Protein AF-A0A6L5QCJ4-F1 (afdb_monomer)

InterPro domains:
  IPR009241 Toxin HigB-like [PF05973] (15-97)

pLDDT: mean 78.84, std 22.02, range [36.84, 97.69]

Structure (mmCIF, N/CA/C/O backbone):
data_AF-A0A6L5QCJ4-F1
#
_entry.id   AF-A0A6L5QCJ4-F1
#
loop_
_atom_site.group_PDB
_atom_site.id
_atom_site.type_symbol
_atom_site.label_atom_id
_atom_site.label_alt_id
_atom_site.label_comp_id
_atom_site.label_asym_id
_atom_site.label_entity_id
_atom_site.label_seq_id
_atom_site.pdbx_PDB_ins_code
_atom_site.Cartn_x
_atom_site.Cartn_y
_atom_site.Cartn_z
_atom_site.occupancy
_atom_site.B_iso_or_equiv
_atom_site.auth_seq_id
_atom_site.auth_c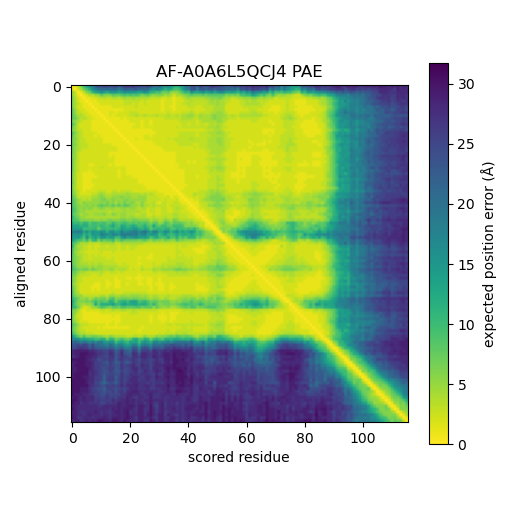omp_id
_atom_site.auth_asym_id
_atom_site.auth_atom_id
_atom_site.pdbx_PDB_model_num
ATOM 1 N N . MET A 1 1 ? -15.544 -15.358 16.579 1.00 47.09 1 MET A N 1
ATOM 2 C CA . MET A 1 1 ? -14.799 -15.150 15.318 1.00 47.09 1 MET A CA 1
ATOM 3 C C . MET A 1 1 ? -14.730 -13.653 15.080 1.00 47.09 1 MET A C 1
ATOM 5 O O . MET A 1 1 ? -15.778 -13.056 14.878 1.00 47.09 1 MET A O 1
ATOM 9 N N . SER A 1 2 ? -13.561 -13.023 15.203 1.00 58.75 2 SER A N 1
ATOM 10 C CA . SER A 1 2 ? -13.452 -11.598 14.864 1.00 58.75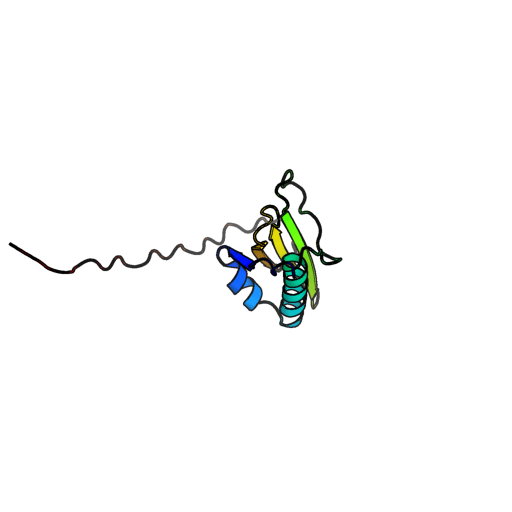 2 SER A CA 1
ATOM 11 C C . SER A 1 2 ? -13.702 -11.438 13.368 1.00 58.75 2 SER A C 1
ATOM 13 O O . SER A 1 2 ? -13.061 -12.116 12.566 1.00 58.75 2 SER A O 1
ATOM 15 N N . ALA A 1 3 ? -14.670 -10.600 13.004 1.00 80.62 3 ALA A N 1
ATOM 16 C CA . ALA A 1 3 ? -14.994 -10.338 11.611 1.00 80.62 3 ALA A CA 1
ATOM 17 C C . ALA A 1 3 ? -13.760 -9.776 10.885 1.00 80.62 3 ALA A C 1
ATOM 19 O O . ALA A 1 3 ? -13.080 -8.887 11.403 1.00 80.62 3 ALA A O 1
ATOM 20 N N . ILE A 1 4 ? -13.463 -10.307 9.696 1.00 89.94 4 ILE A N 1
ATOM 21 C CA . ILE A 1 4 ? -12.422 -9.765 8.816 1.00 89.94 4 ILE A CA 1
ATOM 22 C C . ILE A 1 4 ? -12.793 -8.314 8.508 1.00 89.94 4 ILE A C 1
ATOM 24 O O . ILE A 1 4 ? -13.910 -8.039 8.066 1.00 89.94 4 ILE A O 1
ATOM 28 N N . ARG A 1 5 ? -11.868 -7.379 8.743 1.00 92.12 5 ARG A N 1
ATOM 29 C CA . ARG A 1 5 ? -12.131 -5.961 8.484 1.00 92.12 5 ARG A CA 1
ATOM 30 C C . ARG A 1 5 ? -12.320 -5.733 6.981 1.00 92.12 5 ARG A C 1
ATOM 32 O O . ARG A 1 5 ? -11.495 -6.222 6.206 1.00 92.12 5 ARG A O 1
ATOM 39 N N . PRO A 1 6 ? -13.345 -4.993 6.531 1.00 94.50 6 PRO A N 1
ATOM 40 C CA . PRO A 1 6 ? -13.485 -4.637 5.124 1.00 94.50 6 PRO A CA 1
ATOM 41 C C . PRO A 1 6 ? -12.252 -3.885 4.606 1.00 94.50 6 PRO A C 1
ATOM 43 O O . PRO A 1 6 ? -11.603 -3.129 5.335 1.00 94.50 6 PRO A O 1
ATOM 46 N N . LEU A 1 7 ? -11.938 -4.118 3.331 1.00 95.31 7 LEU A N 1
ATOM 47 C CA . LEU A 1 7 ? -10.876 -3.438 2.596 1.00 95.31 7 LEU A CA 1
ATOM 48 C C . LEU A 1 7 ? -11.5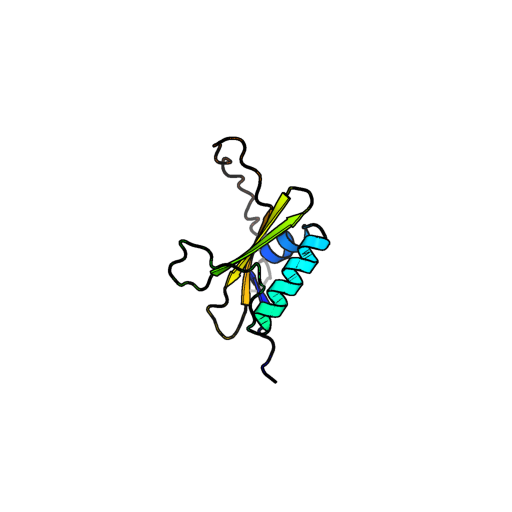08 -2.413 1.653 1.00 95.31 7 LEU A C 1
ATOM 50 O O . LEU A 1 7 ? -12.249 -2.778 0.739 1.00 95.31 7 LEU A O 1
ATOM 54 N N . HIS A 1 8 ? -11.197 -1.140 1.860 1.00 96.44 8 HIS A N 1
ATOM 55 C CA . HIS A 1 8 ? -11.651 -0.048 1.009 1.00 96.44 8 HIS A CA 1
ATOM 56 C C . HIS A 1 8 ? -10.509 0.459 0.138 1.00 96.44 8 HIS A C 1
ATOM 58 O O . HIS A 1 8 ? -9.408 0.725 0.618 1.00 96.44 8 HIS A O 1
ATOM 64 N N . TRP A 1 9 ? -10.796 0.622 -1.147 1.00 96.94 9 TRP A N 1
ATOM 65 C CA . TRP A 1 9 ? -9.867 1.169 -2.127 1.00 96.94 9 TRP A CA 1
ATOM 66 C C . TRP A 1 9 ? -10.175 2.642 -2.335 1.00 96.94 9 TRP A C 1
ATOM 68 O O . TRP A 1 9 ? -11.314 2.992 -2.643 1.00 96.94 9 TRP A O 1
ATOM 78 N N . ILE A 1 10 ? -9.173 3.499 -2.171 1.00 96.56 10 ILE A N 1
ATOM 79 C CA . ILE A 1 10 ? -9.320 4.940 -2.363 1.00 96.56 10 ILE A CA 1
ATOM 80 C C . ILE A 1 10 ? -8.793 5.329 -3.745 1.00 96.56 10 ILE A C 1
ATOM 82 O O . ILE A 1 10 ? -7.710 4.903 -4.150 1.00 96.56 10 ILE A O 1
ATOM 86 N N . GLY A 1 11 ? -9.566 6.133 -4.479 1.00 95.19 11 GLY A N 1
ATOM 87 C CA . GLY A 1 11 ? -9.174 6.646 -5.793 1.00 95.19 11 GLY A CA 1
ATOM 88 C C . GLY A 1 11 ? -8.844 5.542 -6.805 1.00 95.19 11 GLY A C 1
ATOM 89 O O . GLY A 1 11 ? -9.608 4.594 -6.985 1.00 95.19 11 GLY A O 1
ATOM 90 N N . SER A 1 12 ? -7.696 5.666 -7.477 1.00 95.75 12 SER A N 1
ATOM 91 C CA . SER A 1 12 ? -7.226 4.722 -8.502 1.00 95.75 12 SER A CA 1
ATOM 92 C C . SER A 1 12 ? -6.548 3.468 -7.946 1.00 95.75 12 SER A C 1
ATOM 94 O O . SER A 1 12 ? -6.285 2.550 -8.718 1.00 95.75 12 SER A O 1
A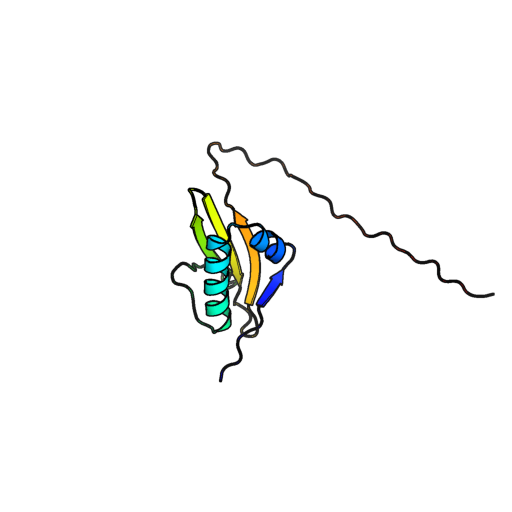TOM 96 N N . SER A 1 13 ? -6.321 3.374 -6.630 1.00 95.62 13 SER A N 1
ATOM 97 C CA . SER A 1 13 ? -5.476 2.339 -6.006 1.00 95.62 13 SER A CA 1
ATOM 98 C C . SER A 1 13 ? -5.788 0.904 -6.445 1.00 95.62 13 SER A C 1
ATOM 100 O O . SER A 1 13 ? -4.869 0.134 -6.716 1.00 95.62 13 SER A O 1
ATOM 102 N N . LYS A 1 14 ? -7.072 0.544 -6.583 1.00 96.88 14 LYS A N 1
ATOM 103 C CA . LYS A 1 14 ? -7.481 -0.787 -7.065 1.00 96.88 14 LYS A CA 1
ATOM 104 C C . LYS A 1 14 ? -7.073 -1.033 -8.517 1.00 96.88 14 LYS A C 1
ATOM 106 O O . LYS A 1 14 ? -6.606 -2.118 -8.846 1.00 96.88 14 LYS A O 1
ATOM 111 N N . LYS A 1 15 ? -7.272 -0.035 -9.384 1.00 96.44 15 LYS A N 1
ATOM 112 C CA . LYS A 1 15 ? -6.895 -0.110 -10.803 1.00 96.44 15 LYS A CA 1
ATOM 113 C C . LYS A 1 15 ? -5.378 -0.185 -10.942 1.00 96.44 15 LYS A C 1
ATOM 115 O O . LYS A 1 15 ? -4.884 -0.998 -11.713 1.00 96.44 15 LYS A O 1
ATOM 120 N N . ASP A 1 16 ? -4.658 0.605 -10.151 1.00 96.56 16 ASP A N 1
ATOM 121 C CA . ASP A 1 16 ? -3.197 0.631 -10.176 1.00 96.56 16 ASP A CA 1
ATOM 122 C C . ASP A 1 16 ? -2.597 -0.696 -9.694 1.00 96.56 16 ASP A C 1
ATOM 124 O O . ASP A 1 16 ? -1.621 -1.168 -10.270 1.00 96.56 16 ASP A O 1
ATOM 128 N N . MET A 1 17 ? -3.195 -1.338 -8.682 1.00 95.69 17 MET A N 1
ATOM 129 C CA . MET A 1 17 ? -2.802 -2.687 -8.263 1.00 95.69 17 MET A CA 1
ATOM 130 C C . MET A 1 17 ? -3.081 -3.729 -9.348 1.00 95.69 17 MET A C 1
ATOM 132 O O . MET A 1 17 ? -2.213 -4.548 -9.626 1.00 95.69 17 MET A O 1
ATOM 136 N N . ALA A 1 18 ? -4.252 -3.678 -9.987 1.00 96.38 18 ALA A N 1
ATOM 137 C CA . ALA A 1 18 ? -4.622 -4.617 -11.047 1.00 96.38 18 ALA A CA 1
ATOM 138 C C . ALA A 1 18 ? -3.737 -4.509 -12.306 1.00 96.38 18 ALA A C 1
ATOM 140 O O . ALA A 1 18 ? -3.719 -5.422 -13.123 1.00 96.38 18 ALA A O 1
ATOM 141 N N . ALA A 1 19 ? -3.007 -3.402 -12.473 1.00 96.31 19 ALA A N 1
ATOM 142 C CA . ALA A 1 19 ? -2.049 -3.208 -13.560 1.00 96.31 19 ALA A CA 1
ATOM 143 C C . ALA A 1 19 ? -0.634 -3.739 -13.242 1.00 96.31 19 ALA A C 1
ATOM 145 O O . ALA A 1 19 ? 0.254 -3.661 -14.091 1.00 96.31 19 ALA A O 1
ATOM 146 N N . MET A 1 20 ? -0.386 -4.231 -12.023 1.00 95.50 20 MET A N 1
ATOM 147 C CA . MET A 1 20 ? 0.917 -4.774 -11.620 1.00 95.50 20 MET A CA 1
ATOM 148 C C . MET A 1 20 ? 1.104 -6.221 -12.099 1.00 95.50 20 MET A C 1
ATOM 150 O O . MET A 1 20 ? 0.121 -6.897 -12.386 1.00 95.50 20 MET A O 1
ATOM 154 N N . PRO A 1 21 ? 2.342 -6.747 -12.140 1.00 97.44 21 PRO A N 1
ATOM 155 C CA . PRO A 1 21 ? 2.566 -8.168 -12.408 1.00 97.44 21 PRO A CA 1
ATOM 156 C C . PRO A 1 21 ? 1.844 -9.062 -11.392 1.00 97.44 21 PRO A C 1
ATOM 158 O O . PRO A 1 21 ? 1.833 -8.739 -10.203 1.00 97.44 21 PRO A O 1
ATOM 161 N N . ASP A 1 22 ? 1.325 -10.210 -11.828 1.00 97.69 22 ASP A N 1
ATOM 162 C CA . ASP A 1 22 ? 0.527 -11.125 -10.992 1.00 97.69 22 ASP A CA 1
ATOM 163 C C . ASP A 1 22 ? 1.224 -11.495 -9.675 1.00 97.69 22 ASP A C 1
ATOM 165 O O . ASP A 1 22 ? 0.640 -11.386 -8.602 1.00 97.69 22 ASP A O 1
ATOM 169 N N . ALA A 1 23 ? 2.528 -11.790 -9.722 1.00 96.88 23 ALA A N 1
ATOM 170 C CA . ALA A 1 23 ? 3.307 -12.105 -8.523 1.00 96.88 23 ALA A CA 1
ATOM 171 C C . ALA A 1 23 ? 3.330 -10.957 -7.490 1.00 96.88 23 ALA A C 1
ATOM 173 O O . ALA A 1 23 ? 3.404 -11.193 -6.282 1.00 96.88 23 ALA A O 1
ATOM 174 N N . VAL A 1 24 ? 3.276 -9.703 -7.951 1.00 96.81 24 VAL A N 1
ATOM 175 C CA . VAL A 1 24 ? 3.182 -8.519 -7.084 1.00 96.81 24 VAL A CA 1
ATOM 176 C C . VAL A 1 24 ? 1.758 -8.367 -6.546 1.00 96.81 24 VAL A C 1
ATOM 178 O O . VAL A 1 24 ? 1.586 -8.045 -5.368 1.00 96.81 24 VAL A O 1
ATOM 181 N N . GLN A 1 25 ? 0.745 -8.629 -7.378 1.00 97.69 25 GLN A N 1
ATOM 182 C CA . GLN A 1 25 ? -0.658 -8.605 -6.962 1.00 97.69 25 GLN A CA 1
ATOM 183 C C . GLN A 1 25 ? -0.936 -9.633 -5.862 1.00 97.69 25 GLN A C 1
ATOM 185 O O . GLN A 1 25 ? -1.539 -9.281 -4.846 1.00 97.69 25 GLN A O 1
ATOM 190 N N . ASP A 1 26 ? -0.450 -10.864 -6.009 1.00 97.44 26 ASP A N 1
ATOM 191 C CA . ASP A 1 26 ? -0.598 -11.930 -5.013 1.00 97.44 26 ASP A CA 1
ATOM 192 C C . ASP A 1 26 ? 0.055 -11.544 -3.688 1.00 97.44 26 ASP A C 1
ATOM 194 O O . ASP A 1 26 ? -0.545 -11.654 -2.614 1.00 97.44 26 ASP A O 1
ATOM 198 N N . PHE A 1 27 ? 1.275 -11.009 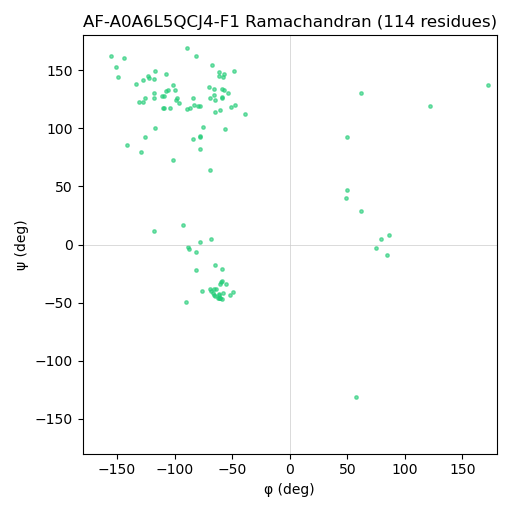-3.763 1.00 97.31 27 PHE A N 1
ATOM 199 C CA . PHE A 1 27 ? 2.017 -10.580 -2.588 1.00 97.31 27 PHE A CA 1
ATOM 200 C C . PHE A 1 27 ? 1.293 -9.464 -1.819 1.00 97.31 27 PHE A C 1
ATOM 202 O O . PHE A 1 27 ? 1.153 -9.531 -0.593 1.00 97.31 27 PHE A O 1
ATOM 209 N N . PHE A 1 28 ? 0.799 -8.441 -2.522 1.00 97.06 28 PHE A N 1
ATOM 210 C CA . PHE A 1 28 ? 0.039 -7.358 -1.897 1.00 97.06 28 PHE A CA 1
ATOM 211 C C . PHE A 1 28 ? -1.321 -7.823 -1.386 1.00 97.06 28 PHE A C 1
ATOM 213 O O . PHE A 1 28 ? -1.692 -7.446 -0.275 1.00 97.06 28 PHE A O 1
ATOM 220 N N . SER A 1 29 ? -2.028 -8.677 -2.125 1.00 95.94 29 SER A N 1
ATOM 221 C CA . SER A 1 29 ? -3.319 -9.234 -1.702 1.00 95.94 29 SER A CA 1
ATOM 222 C C . SER A 1 29 ? -3.180 -10.000 -0.392 1.00 95.94 29 SER A C 1
ATOM 224 O O . SER A 1 29 ? -3.928 -9.747 0.552 1.00 95.94 29 SER A O 1
ATOM 226 N N . TYR A 1 30 ? -2.160 -10.855 -0.283 1.00 96.44 30 TYR A N 1
ATOM 227 C CA . TYR A 1 30 ? -1.874 -11.592 0.944 1.00 96.44 30 TYR A CA 1
ATOM 228 C C . TYR A 1 30 ? -1.527 -10.661 2.112 1.00 96.44 30 TYR A C 1
ATOM 230 O O . TYR A 1 30 ? -2.056 -10.792 3.218 1.00 96.44 30 TYR A O 1
ATOM 238 N N . ALA A 1 31 ? -0.670 -9.667 1.877 1.00 96.19 31 ALA A N 1
ATOM 239 C CA . ALA A 1 31 ? -0.289 -8.718 2.914 1.00 96.19 31 ALA A CA 1
ATOM 240 C C . ALA A 1 31 ? -1.474 -7.860 3.406 1.00 96.19 31 ALA A C 1
ATOM 242 O O . ALA A 1 31 ? -1.590 -7.607 4.610 1.00 96.19 31 ALA A O 1
ATOM 243 N N . LEU A 1 32 ? -2.370 -7.448 2.504 1.00 95.69 32 LEU A N 1
ATOM 244 C CA . LEU A 1 32 ? -3.596 -6.722 2.839 1.00 95.69 32 LEU A CA 1
ATOM 245 C C . LEU A 1 32 ? -4.598 -7.618 3.569 1.00 95.69 32 LEU A C 1
ATOM 247 O O . LEU A 1 32 ? -5.196 -7.171 4.544 1.00 95.69 32 LEU A O 1
ATOM 251 N N . GLN A 1 33 ? -4.724 -8.889 3.187 1.00 94.88 33 GLN A N 1
ATOM 252 C CA . GLN A 1 33 ? -5.571 -9.853 3.891 1.00 94.88 33 GLN A CA 1
ATOM 253 C C . GLN A 1 33 ? -5.114 -10.048 5.343 1.00 94.88 33 GLN A C 1
ATOM 255 O O . GLN A 1 33 ? -5.934 -10.001 6.263 1.00 94.88 33 GLN A O 1
ATOM 260 N N . LEU A 1 34 ? -3.802 -10.170 5.581 1.00 94.25 34 LEU A N 1
ATOM 261 C CA . LEU A 1 34 ? -3.259 -10.192 6.943 1.00 94.25 34 LEU A CA 1
ATOM 262 C C . LEU A 1 34 ? -3.639 -8.922 7.712 1.00 94.25 34 LEU A C 1
ATOM 264 O O . LEU A 1 34 ? -4.047 -9.013 8.871 1.00 94.25 34 LEU A O 1
ATOM 268 N N . ALA A 1 35 ? -3.569 -7.753 7.067 1.00 93.00 35 ALA A N 1
ATOM 269 C CA . ALA A 1 35 ? -4.010 -6.500 7.672 1.00 93.00 35 ALA A CA 1
ATOM 270 C C . ALA A 1 35 ? -5.506 -6.525 8.016 1.00 93.00 35 ALA A C 1
ATOM 272 O O . ALA A 1 35 ? -5.879 -6.110 9.115 1.00 93.00 35 ALA A O 1
ATOM 273 N N . GLN A 1 36 ? -6.370 -7.055 7.150 1.00 93.44 36 GLN A N 1
ATOM 274 C CA . GLN A 1 36 ? -7.801 -7.192 7.439 1.00 93.44 36 GLN A CA 1
ATOM 275 C C . GLN A 1 36 ? -8.068 -8.084 8.660 1.00 93.44 36 GLN A C 1
ATOM 277 O O . GLN A 1 36 ? -8.966 -7.788 9.447 1.00 93.44 36 GLN A O 1
ATOM 282 N N . MET A 1 37 ? -7.243 -9.112 8.872 1.00 92.44 37 MET A N 1
ATOM 283 C CA . MET A 1 37 ? -7.286 -9.997 10.046 1.00 92.44 37 MET A CA 1
ATOM 284 C C . MET A 1 37 ? -6.655 -9.386 11.312 1.00 92.44 37 MET A C 1
ATOM 286 O O . MET A 1 37 ? -6.574 -10.048 12.343 1.00 92.44 37 MET A O 1
ATOM 290 N N . GLY A 1 38 ? -6.174 -8.140 11.253 1.00 89.56 38 GLY A N 1
ATOM 291 C CA . GLY A 1 38 ? -5.496 -7.473 12.372 1.00 89.56 38 GLY A CA 1
ATOM 292 C C . GLY A 1 38 ? -4.031 -7.885 12.556 1.00 89.56 38 GLY A C 1
ATOM 293 O O . GLY A 1 38 ? -3.379 -7.430 13.491 1.00 89.56 38 GLY A O 1
ATOM 294 N N . SER A 1 39 ? -3.495 -8.710 11.656 1.00 89.56 39 SER A N 1
ATOM 295 C CA . SER A 1 39 ? -2.079 -9.076 11.603 1.00 89.56 39 SER A CA 1
ATOM 296 C C . SER A 1 39 ? -1.282 -8.097 10.735 1.00 89.56 39 SER A C 1
ATOM 298 O O . SER A 1 39 ? -1.834 -7.257 10.026 1.00 89.56 39 SER A O 1
ATOM 300 N N . LYS A 1 40 ? 0.050 -8.186 10.776 1.00 87.88 40 LYS A N 1
ATOM 301 C CA . LYS A 1 40 ? 0.939 -7.345 9.965 1.00 87.88 40 LYS A CA 1
ATOM 302 C C . LYS A 1 40 ? 1.897 -8.212 9.161 1.00 87.88 40 LYS A C 1
ATOM 304 O O . LYS A 1 40 ? 2.616 -9.030 9.730 1.00 87.88 40 LYS A O 1
ATOM 309 N N . HIS A 1 41 ? 1.936 -8.005 7.847 1.00 90.69 41 HIS A N 1
ATOM 310 C CA . HIS A 1 41 ? 2.898 -8.683 6.982 1.00 90.69 41 HIS A CA 1
ATOM 311 C C . HIS A 1 41 ? 4.343 -8.312 7.370 1.00 90.69 41 HIS A C 1
ATOM 313 O O . HIS A 1 41 ? 4.618 -7.166 7.722 1.00 90.69 41 HIS A O 1
ATOM 319 N N . LYS A 1 42 ? 5.299 -9.245 7.259 1.00 88.56 42 LYS A N 1
ATOM 320 C CA . LYS A 1 42 ? 6.704 -9.025 7.678 1.00 88.56 42 LYS A CA 1
ATOM 321 C C . LYS A 1 42 ? 7.387 -7.854 6.954 1.00 88.56 42 LYS A C 1
ATOM 323 O O . LYS A 1 42 ? 8.242 -7.189 7.528 1.00 88.56 42 LYS A O 1
ATOM 328 N N . LYS A 1 43 ? 7.001 -7.597 5.699 1.00 87.12 43 LYS A N 1
ATOM 329 C CA . LYS A 1 43 ? 7.497 -6.464 4.892 1.00 87.12 43 LYS A CA 1
ATOM 330 C C . LYS A 1 43 ? 6.689 -5.167 5.061 1.00 87.12 43 LYS A C 1
ATOM 332 O O . LYS A 1 43 ? 7.059 -4.170 4.450 1.00 87.12 43 LYS A O 1
ATOM 337 N N . ALA A 1 44 ? 5.618 -5.162 5.861 1.00 90.69 44 ALA A N 1
ATOM 338 C CA . ALA A 1 44 ? 4.843 -3.953 6.122 1.00 90.69 44 ALA A CA 1
ATOM 339 C C . ALA A 1 44 ? 5.544 -3.081 7.172 1.00 90.69 44 ALA A C 1
ATOM 341 O O . ALA A 1 44 ? 5.758 -3.503 8.316 1.00 90.69 44 ALA A O 1
ATOM 342 N N . LYS A 1 45 ? 5.897 -1.856 6.787 1.00 90.94 45 LYS A N 1
ATOM 343 C CA . LYS A 1 45 ? 6.636 -0.905 7.623 1.00 90.94 45 LYS A CA 1
ATOM 344 C C . LYS A 1 45 ? 5.840 0.388 7.775 1.00 90.94 45 LYS A C 1
ATOM 346 O O . LYS A 1 45 ? 5.181 0.791 6.820 1.00 90.94 45 LYS A O 1
ATOM 351 N N . PRO A 1 46 ? 5.878 1.043 8.947 1.00 89.62 46 PRO A N 1
ATOM 352 C CA . PRO A 1 46 ? 5.315 2.378 9.087 1.00 89.62 46 PRO A CA 1
ATOM 353 C C . PRO A 1 46 ? 5.960 3.333 8.084 1.00 89.62 46 PRO A C 1
ATOM 355 O O . PRO A 1 46 ? 7.186 3.357 7.955 1.00 89.62 46 PRO A O 1
ATOM 358 N N . LEU A 1 47 ? 5.136 4.116 7.396 1.00 85.69 47 LEU A N 1
ATOM 359 C CA . LEU A 1 47 ? 5.620 5.168 6.517 1.00 85.69 47 LEU A CA 1
ATOM 360 C C . LEU A 1 47 ? 6.044 6.364 7.382 1.00 85.69 47 LEU A C 1
ATOM 362 O O . LEU A 1 47 ? 5.242 6.910 8.147 1.00 85.69 47 LEU A O 1
ATOM 366 N N . SER A 1 48 ? 7.320 6.745 7.311 1.00 79.56 48 SER A N 1
ATOM 367 C CA . SER A 1 48 ? 7.854 7.879 8.072 1.00 79.56 48 SER A CA 1
ATOM 368 C C . SER A 1 48 ? 7.259 9.207 7.587 1.00 79.56 48 SER A C 1
ATOM 370 O O . SER A 1 48 ? 6.807 9.328 6.452 1.00 79.56 48 SER A O 1
ATOM 372 N N . GLY A 1 49 ? 7.217 10.213 8.466 1.00 78.06 49 GLY A N 1
ATOM 373 C CA . GLY A 1 49 ? 6.683 11.545 8.144 1.00 78.06 49 GLY A CA 1
ATOM 374 C C . GLY A 1 49 ? 5.162 11.699 8.282 1.00 78.06 49 GLY A C 1
ATOM 375 O O . GLY A 1 49 ? 4.674 12.821 8.285 1.00 78.06 49 GLY A O 1
ATOM 376 N N . PHE A 1 50 ? 4.412 10.611 8.496 1.00 73.06 50 PHE A N 1
ATOM 377 C CA . PHE A 1 50 ? 2.947 10.647 8.661 1.00 73.06 50 PHE A CA 1
ATOM 378 C C . PHE A 1 50 ? 2.466 10.755 10.122 1.00 73.06 50 PHE A C 1
ATOM 380 O O . PHE A 1 50 ? 1.305 10.471 10.411 1.00 73.06 50 PHE A O 1
ATOM 387 N N . GLY A 1 51 ? 3.342 11.148 11.056 1.00 61.69 51 GLY A N 1
ATOM 388 C CA . GLY A 1 51 ? 2.961 11.682 12.377 1.00 61.69 51 GLY A CA 1
ATOM 389 C C . GLY A 1 51 ? 1.920 10.886 13.180 1.00 61.69 51 GLY A C 1
ATOM 390 O O . GLY A 1 51 ? 1.028 11.480 13.773 1.00 61.69 51 GLY A O 1
ATOM 391 N N . GLY A 1 52 ? 1.977 9.549 13.178 1.00 65.06 52 GLY A N 1
ATOM 392 C CA . GLY A 1 52 ? 1.033 8.715 13.940 1.00 65.06 52 GLY A CA 1
ATOM 393 C C . GLY A 1 52 ? -0.287 8.389 13.229 1.00 65.06 52 GLY A C 1
ATOM 394 O O . GLY A 1 52 ? -1.155 7.750 13.819 1.00 65.06 52 GLY A O 1
ATOM 395 N N . ALA A 1 53 ? -0.443 8.725 11.944 1.00 69.25 53 ALA A N 1
ATOM 396 C CA . ALA A 1 53 ? -1.635 8.396 11.153 1.00 69.25 53 ALA A CA 1
ATOM 397 C C . ALA A 1 53 ? -1.820 6.888 10.852 1.00 69.25 53 ALA A C 1
ATOM 399 O O . ALA A 1 53 ? -2.736 6.515 10.118 1.00 69.25 53 ALA A O 1
ATOM 400 N N . GLY A 1 54 ? -0.967 6.013 11.400 1.00 83.56 54 GLY A N 1
ATOM 401 C CA . GLY A 1 54 ? -1.077 4.561 11.235 1.00 83.56 54 GLY A CA 1
ATOM 402 C C . GLY A 1 54 ? -0.945 4.101 9.782 1.00 83.56 54 GLY A C 1
ATOM 403 O O . GLY A 1 54 ? -1.553 3.100 9.407 1.00 83.56 54 GLY A O 1
ATOM 404 N N . VAL A 1 55 ? -0.202 4.855 8.966 1.00 90.44 55 VAL A N 1
ATOM 405 C CA . VAL A 1 55 ? 0.049 4.544 7.556 1.00 90.44 55 VAL A CA 1
ATOM 406 C C . VAL A 1 55 ? 1.211 3.563 7.466 1.00 90.44 55 VAL A C 1
ATOM 408 O O . VAL A 1 55 ? 2.291 3.805 8.010 1.00 90.44 55 VAL A O 1
ATOM 411 N N . LEU A 1 56 ? 0.980 2.451 6.781 1.00 92.94 56 LEU A N 1
ATOM 412 C CA . LEU A 1 56 ? 1.971 1.429 6.494 1.00 92.94 56 LEU A CA 1
ATOM 413 C C . LEU A 1 56 ? 2.190 1.326 4.990 1.00 92.94 56 LEU A C 1
ATOM 415 O O . LEU A 1 56 ? 1.273 1.515 4.193 1.00 92.94 56 LEU A O 1
ATOM 419 N N . GLU A 1 57 ? 3.409 0.968 4.618 1.00 93.94 57 GLU A N 1
ATOM 420 C CA . GLU A 1 57 ? 3.750 0.567 3.264 1.00 93.94 57 GLU A CA 1
ATOM 421 C C . GLU A 1 57 ? 4.241 -0.880 3.222 1.00 93.94 57 GLU A C 1
ATOM 423 O O . GLU A 1 57 ? 4.960 -1.340 4.111 1.00 93.94 57 GLU A O 1
ATOM 428 N N . ILE A 1 58 ? 3.859 -1.593 2.166 1.00 94.62 58 ILE A N 1
ATOM 429 C CA . ILE A 1 58 ? 4.419 -2.887 1.774 1.00 94.62 58 ILE A CA 1
ATOM 430 C C . ILE A 1 58 ? 5.272 -2.648 0.533 1.00 94.62 58 ILE A C 1
ATOM 432 O O . ILE A 1 58 ? 4.817 -2.000 -0.407 1.00 94.62 58 ILE A O 1
ATOM 436 N N . VAL A 1 59 ? 6.493 -3.182 0.528 1.00 94.06 59 VAL A N 1
ATOM 437 C CA . VAL A 1 59 ? 7.426 -3.072 -0.600 1.00 94.06 59 VAL A CA 1
ATOM 438 C C . VAL A 1 59 ? 7.741 -4.461 -1.139 1.00 94.06 59 VAL A C 1
ATOM 440 O O . VAL A 1 59 ? 8.133 -5.337 -0.364 1.00 94.06 59 VAL A O 1
ATOM 443 N N . GLU A 1 60 ? 7.622 -4.633 -2.455 1.00 94.88 60 GLU A N 1
ATOM 444 C CA . GLU A 1 60 ? 8.020 -5.852 -3.163 1.00 94.88 60 GLU A CA 1
ATOM 445 C C . GLU A 1 60 ? 8.946 -5.531 -4.336 1.00 94.88 60 GLU A C 1
ATOM 447 O O . GLU A 1 60 ? 8.761 -4.520 -5.014 1.00 94.88 60 GLU A O 1
ATOM 452 N N . ILE A 1 61 ? 9.956 -6.374 -4.562 1.00 93.56 61 ILE A N 1
ATOM 453 C CA . ILE A 1 61 ? 10.879 -6.225 -5.690 1.00 93.56 61 ILE A CA 1
ATOM 454 C C . ILE A 1 61 ? 10.582 -7.342 -6.679 1.00 93.56 61 ILE A C 1
ATOM 456 O O . ILE A 1 61 ? 10.767 -8.513 -6.367 1.00 93.56 61 ILE A O 1
ATOM 460 N N . HIS A 1 62 ? 10.170 -6.980 -7.888 1.00 93.69 62 HIS A N 1
ATOM 461 C CA . HIS A 1 62 ? 9.888 -7.941 -8.944 1.00 93.69 62 HIS A CA 1
ATOM 462 C C . HIS A 1 62 ? 10.588 -7.515 -10.232 1.00 93.69 62 HIS A C 1
ATOM 464 O O . HIS A 1 62 ? 10.393 -6.398 -10.710 1.00 93.69 62 HIS A O 1
ATOM 470 N N . GLN A 1 63 ? 11.432 -8.400 -10.773 1.00 92.19 63 GLN A N 1
ATOM 471 C CA . GLN A 1 63 ? 12.206 -8.163 -12.001 1.00 92.19 63 GLN A CA 1
ATOM 472 C C . GLN A 1 63 ? 12.965 -6.820 -11.993 1.00 92.19 63 GLN A C 1
ATOM 474 O O . GLN A 1 63 ? 12.866 -6.023 -12.921 1.00 92.19 63 GLN A O 1
ATOM 479 N N . GLY A 1 64 ? 13.667 -6.518 -10.895 1.00 89.44 64 GLY A N 1
ATOM 480 C CA . GLY A 1 64 ? 14.441 -5.275 -10.746 1.00 89.44 64 GLY A CA 1
ATOM 481 C C . GLY A 1 64 ? 13.609 -4.008 -10.500 1.00 89.44 64 GLY A C 1
ATOM 482 O O . GLY A 1 64 ? 14.176 -2.946 -10.257 1.00 89.44 64 GLY A O 1
ATOM 483 N N . ASN A 1 65 ? 12.279 -4.108 -10.497 1.00 90.81 65 ASN A N 1
ATOM 484 C CA . ASN A 1 65 ? 11.374 -2.998 -10.223 1.00 90.81 65 ASN A CA 1
ATOM 485 C C . ASN A 1 65 ? 10.847 -3.063 -8.789 1.00 90.81 65 ASN A C 1
ATOM 487 O O . ASN A 1 65 ? 10.469 -4.128 -8.303 1.00 90.81 65 ASN A O 1
ATOM 491 N N . ALA A 1 66 ? 10.802 -1.914 -8.115 1.00 92.62 66 ALA A N 1
ATOM 492 C CA . ALA A 1 66 ? 10.262 -1.809 -6.766 1.00 92.62 66 ALA A CA 1
ATOM 493 C C . ALA A 1 66 ? 8.799 -1.364 -6.808 1.00 92.62 66 ALA A C 1
ATOM 495 O O . ALA A 1 66 ? 8.500 -0.274 -7.285 1.00 92.62 66 ALA A O 1
ATOM 496 N N . TYR A 1 67 ? 7.899 -2.165 -6.254 1.00 94.56 67 TYR A N 1
ATOM 497 C CA . TYR A 1 67 ? 6.473 -1.872 -6.139 1.00 94.56 67 TYR A CA 1
ATOM 498 C C . TYR A 1 67 ? 6.124 -1.559 -4.691 1.00 94.56 67 TYR A C 1
ATOM 500 O O . TYR A 1 67 ? 6.719 -2.113 -3.762 1.00 94.56 67 TYR A O 1
ATOM 508 N N . ARG A 1 68 ? 5.156 -0.664 -4.489 1.00 95.12 68 ARG A N 1
ATOM 509 C CA . ARG A 1 68 ? 4.678 -0.259 -3.169 1.00 95.12 68 ARG A CA 1
ATOM 510 C C . ARG A 1 68 ? 3.159 -0.258 -3.108 1.00 95.12 68 ARG A C 1
ATOM 512 O O . ARG A 1 68 ? 2.508 0.249 -4.018 1.00 95.12 68 ARG A O 1
ATOM 519 N N . ALA A 1 69 ? 2.622 -0.758 -2.002 1.00 96.38 69 ALA A N 1
ATOM 520 C CA . ALA A 1 69 ? 1.234 -0.564 -1.602 1.00 96.38 69 ALA A CA 1
ATOM 521 C C . ALA A 1 69 ? 1.198 0.182 -0.266 1.00 96.38 69 ALA A C 1
ATOM 523 O O . ALA A 1 69 ? 1.832 -0.242 0.700 1.00 96.38 69 ALA A O 1
ATOM 524 N N . VAL A 1 70 ? 0.465 1.290 -0.213 1.00 95.25 70 VAL A N 1
ATOM 525 C CA . VAL A 1 70 ? 0.315 2.150 0.964 1.00 95.25 70 VAL A CA 1
ATOM 526 C C . VAL A 1 70 ? -1.105 2.016 1.484 1.00 95.25 70 VAL A C 1
ATOM 528 O O . VAL A 1 70 ? -2.065 2.192 0.732 1.00 95.25 70 VAL A O 1
ATOM 531 N N . TYR A 1 71 ? -1.246 1.726 2.771 1.00 95.12 71 TYR A N 1
ATOM 532 C CA . TYR A 1 71 ? -2.539 1.532 3.416 1.00 95.12 71 TYR A CA 1
ATOM 533 C C . TYR A 1 71 ? -2.533 2.065 4.849 1.00 95.12 71 TYR A C 1
ATOM 535 O O . TYR A 1 71 ? -1.481 2.236 5.461 1.00 95.12 71 TYR A O 1
ATOM 543 N N 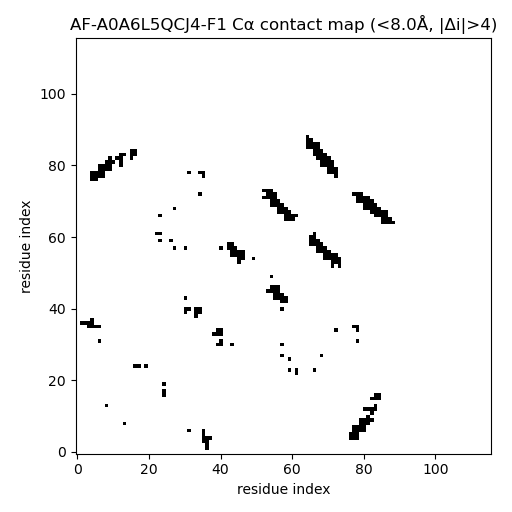. THR A 1 72 ? -3.709 2.325 5.412 1.00 93.19 72 THR A N 1
ATOM 544 C CA . THR A 1 72 ? -3.855 2.689 6.828 1.00 93.19 72 THR A CA 1
ATOM 545 C C . THR A 1 72 ? -4.794 1.738 7.552 1.00 93.19 72 THR A C 1
ATOM 547 O O . THR A 1 72 ? -5.777 1.243 6.996 1.00 93.19 72 THR A O 1
ATOM 550 N N . VAL A 1 73 ? -4.462 1.491 8.818 1.00 87.69 73 VAL A N 1
ATOM 551 C CA . VAL A 1 73 ? -5.247 0.684 9.764 1.00 87.69 73 VAL A CA 1
ATOM 552 C C . VAL A 1 73 ? -5.712 1.499 10.969 1.00 87.69 73 VAL A C 1
ATOM 554 O O . VAL A 1 73 ? -6.171 0.919 11.950 1.00 87.69 73 VAL A O 1
ATOM 557 N N . ARG A 1 74 ? -5.573 2.834 10.917 1.00 82.44 74 ARG A N 1
ATOM 558 C CA . ARG A 1 74 ? -5.895 3.742 12.031 1.00 82.44 74 ARG A CA 1
ATOM 559 C C . ARG A 1 74 ? -7.330 3.581 12.528 1.00 82.44 74 ARG A C 1
ATOM 561 O O . ARG A 1 74 ? -7.583 3.725 13.719 1.00 82.44 74 ARG A O 1
ATOM 568 N N . HIS A 1 75 ? -8.257 3.268 11.629 1.00 75.88 75 HIS A N 1
ATOM 569 C CA . HIS A 1 75 ? -9.627 2.943 11.991 1.00 75.88 75 HIS A CA 1
ATOM 570 C C . HIS A 1 75 ? -9.740 1.441 12.249 1.00 75.88 75 HIS A C 1
ATOM 572 O O . HIS A 1 75 ? -9.555 0.624 11.349 1.00 75.88 75 HIS A O 1
ATOM 578 N N . ALA A 1 76 ? -10.068 1.067 13.487 1.00 76.88 76 ALA A N 1
ATOM 579 C CA . ALA A 1 76 ? -10.187 -0.335 13.885 1.00 76.88 76 ALA A CA 1
ATOM 580 C C . ALA A 1 76 ? -11.227 -1.114 13.059 1.00 76.88 76 ALA A C 1
ATOM 582 O O . ALA A 1 76 ? -11.136 -2.331 12.970 1.00 76.88 76 ALA A O 1
ATOM 583 N N . SER A 1 77 ? -12.177 -0.428 12.420 1.00 85.12 77 SER A N 1
ATOM 584 C CA . SER A 1 77 ? -13.254 -1.038 11.642 1.00 85.12 77 SER A CA 1
ATOM 585 C C . SER A 1 77 ? -12.875 -1.445 10.218 1.00 85.12 77 SER A C 1
ATOM 587 O O . SER A 1 77 ? -13.554 -2.303 9.671 1.00 85.12 77 SER A O 1
ATOM 589 N N . ALA A 1 78 ? -11.832 -0.877 9.601 1.00 91.50 78 ALA A N 1
ATOM 590 C CA . ALA A 1 78 ? -11.534 -1.121 8.186 1.00 91.50 78 ALA A CA 1
ATOM 591 C C . ALA A 1 78 ? -10.058 -0.902 7.830 1.00 91.50 78 ALA A C 1
ATOM 593 O O . ALA A 1 78 ? -9.310 -0.243 8.552 1.00 91.50 78 ALA A O 1
ATOM 594 N N . VAL A 1 79 ? -9.646 -1.438 6.683 1.00 94.31 79 VAL A N 1
ATOM 595 C CA . VAL A 1 79 ? -8.341 -1.170 6.069 1.00 94.31 79 VAL A CA 1
ATOM 596 C C . VAL A 1 79 ? -8.558 -0.322 4.823 1.00 94.31 79 VAL A C 1
ATOM 598 O O . VAL A 1 79 ? -9.347 -0.693 3.958 1.00 94.31 79 VAL A O 1
ATOM 601 N N . TYR A 1 80 ? -7.848 0.798 4.713 1.00 95.00 80 TYR A N 1
ATOM 602 C CA . TYR A 1 80 ? -7.947 1.689 3.555 1.00 95.00 80 TYR A CA 1
ATOM 603 C C . TYR A 1 80 ? -6.663 1.623 2.742 1.00 95.00 80 TYR A C 1
ATOM 605 O O . TYR A 1 80 ? -5.602 1.989 3.250 1.00 95.00 80 TYR A O 1
ATOM 613 N N . VAL A 1 81 ? -6.756 1.176 1.492 1.00 96.44 81 VAL A N 1
ATOM 614 C CA . VAL A 1 81 ? -5.646 1.199 0.537 1.00 96.44 81 VAL A CA 1
ATOM 615 C C . VAL A 1 81 ? -5.643 2.553 -0.151 1.00 96.44 81 VAL A C 1
ATOM 617 O O . VAL A 1 81 ? -6.608 2.931 -0.813 1.00 96.44 81 VAL A O 1
ATOM 620 N N . LEU A 1 82 ? -4.559 3.292 0.051 1.00 95.19 82 LEU A N 1
ATOM 621 C CA . LEU A 1 82 ? -4.415 4.668 -0.406 1.00 95.19 82 LEU A CA 1
ATOM 622 C C . LEU A 1 82 ? -3.810 4.705 -1.807 1.00 95.19 82 LEU A C 1
ATOM 624 O O . LEU A 1 82 ? -4.360 5.343 -2.697 1.00 95.19 82 LEU A O 1
ATOM 628 N N . HIS A 1 83 ? -2.703 3.984 -2.011 1.00 94.44 83 HIS A N 1
ATOM 629 C CA . HIS A 1 83 ? -1.965 3.986 -3.272 1.00 94.44 83 HIS A CA 1
ATOM 630 C C . HIS A 1 83 ? -1.291 2.644 -3.532 1.00 94.44 83 HIS A C 1
ATOM 632 O O . HIS A 1 83 ? -0.737 2.036 -2.618 1.00 94.44 83 HIS A O 1
ATOM 638 N N . CYS A 1 84 ? -1.255 2.241 -4.798 1.00 96.38 84 CYS A N 1
ATOM 639 C CA . CYS A 1 84 ? -0.440 1.142 -5.294 1.00 96.38 84 CYS A CA 1
ATOM 640 C C . CYS A 1 84 ? 0.368 1.686 -6.472 1.00 96.38 84 CYS A C 1
ATOM 642 O O . CYS A 1 84 ? -0.208 2.238 -7.398 1.00 96.38 84 CYS A O 1
ATOM 644 N N . PHE A 1 85 ? 1.696 1.601 -6.432 1.00 94.56 85 PHE A N 1
ATOM 645 C CA . PHE A 1 85 ? 2.534 2.154 -7.497 1.00 94.56 85 PHE A CA 1
ATOM 646 C C . PHE A 1 85 ? 3.854 1.406 -7.654 1.00 94.56 85 PHE A C 1
ATOM 648 O O . PHE A 1 85 ? 4.412 0.865 -6.701 1.00 94.56 85 PHE A O 1
ATOM 655 N N . GLN A 1 86 ? 4.398 1.430 -8.867 1.00 94.44 86 GLN A N 1
ATOM 656 C CA . GLN A 1 86 ? 5.792 1.090 -9.118 1.00 94.44 86 GLN A CA 1
ATOM 657 C C . GLN A 1 86 ? 6.652 2.324 -8.830 1.00 94.44 86 GLN A C 1
ATOM 659 O O . GLN A 1 86 ? 6.485 3.376 -9.454 1.00 94.44 86 GLN A O 1
ATOM 664 N N . LYS A 1 87 ? 7.592 2.218 -7.891 1.00 87.75 87 LYS A N 1
ATOM 665 C CA . LYS A 1 87 ? 8.630 3.229 -7.707 1.00 87.75 87 LYS A CA 1
ATOM 666 C C . LYS A 1 87 ? 9.496 3.237 -8.966 1.00 87.75 87 LYS A C 1
ATOM 668 O O . LYS A 1 87 ? 10.211 2.278 -9.246 1.00 87.75 87 LYS A O 1
ATOM 673 N N . LYS A 1 88 ? 9.448 4.338 -9.709 1.00 76.69 88 LYS A N 1
ATOM 674 C CA . LYS A 1 88 ? 10.351 4.571 -10.837 1.00 76.69 88 LYS A CA 1
ATOM 675 C C . LYS A 1 88 ? 11.766 4.816 -10.301 1.00 76.69 88 LYS A C 1
ATOM 677 O O . LYS A 1 88 ? 11.932 5.527 -9.309 1.00 76.69 88 LYS A O 1
ATOM 682 N N . SER A 1 89 ? 12.773 4.199 -10.920 1.00 57.09 89 SER A N 1
ATOM 683 C CA . SER A 1 89 ? 14.176 4.462 -10.588 1.00 57.09 89 SER A CA 1
ATOM 684 C C . SER A 1 89 ? 14.523 5.900 -10.966 1.00 57.09 89 SER A C 1
ATOM 686 O O . SER A 1 89 ? 14.250 6.336 -12.081 1.00 57.09 89 SER A O 1
ATOM 688 N N . THR A 1 90 ? 15.096 6.644 -10.028 1.00 51.66 90 THR A N 1
ATOM 689 C CA . THR A 1 90 ? 15.555 8.018 -10.232 1.00 51.66 90 THR A CA 1
ATOM 690 C C . THR A 1 90 ? 17.070 7.983 -10.420 1.00 51.66 90 THR A C 1
ATOM 692 O O . THR A 1 90 ? 17.819 8.355 -9.522 1.00 51.66 90 THR A O 1
ATOM 695 N N . HIS A 1 91 ? 17.552 7.497 -11.566 1.00 50.72 91 HIS A N 1
ATOM 696 C CA . HIS A 1 91 ? 18.880 7.915 -12.019 1.00 50.72 91 HIS A CA 1
ATOM 697 C C . HIS A 1 91 ? 18.725 9.314 -12.618 1.00 50.72 91 HIS A C 1
ATOM 699 O O . HIS A 1 91 ? 18.361 9.466 -13.778 1.00 50.72 91 HIS A O 1
ATOM 705 N N . GLY A 1 92 ? 18.939 10.329 -11.780 1.00 44.75 92 GLY A N 1
ATOM 706 C CA . GLY A 1 92 ? 18.859 11.741 -12.148 1.00 44.75 92 GLY A CA 1
ATOM 707 C C . GLY A 1 92 ? 17.827 12.476 -11.305 1.00 44.75 92 GLY A C 1
ATOM 708 O O . GLY A 1 92 ? 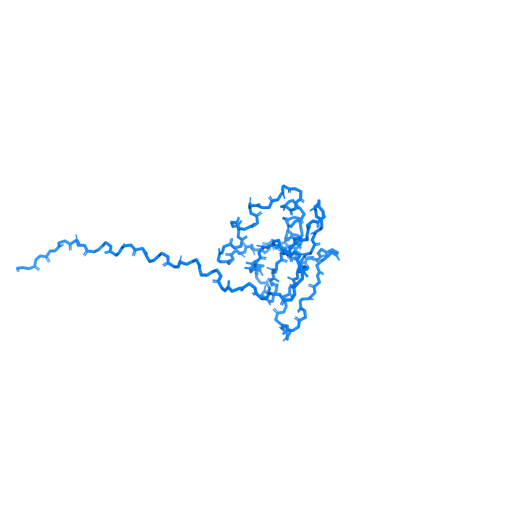16.650 12.137 -11.321 1.00 44.75 92 GLY A O 1
ATOM 709 N N . ILE A 1 93 ? 18.280 13.482 -10.562 1.00 43.94 93 ILE A N 1
ATOM 710 C CA . ILE A 1 93 ? 17.481 14.411 -9.755 1.00 43.94 93 ILE A CA 1
ATOM 711 C C . ILE A 1 93 ? 16.674 15.311 -10.708 1.00 43.94 93 ILE A C 1
ATOM 713 O O . ILE A 1 93 ? 16.909 16.506 -10.819 1.00 43.94 93 ILE A O 1
ATOM 717 N N . ALA A 1 94 ? 15.763 14.719 -11.469 1.00 44.06 94 ALA A N 1
ATOM 718 C CA . ALA A 1 94 ? 14.799 15.422 -12.287 1.00 44.06 94 ALA A CA 1
ATOM 719 C C . ALA A 1 94 ? 13.425 15.060 -11.739 1.00 44.06 94 ALA A C 1
ATOM 721 O O . ALA A 1 94 ? 12.897 13.970 -11.967 1.00 44.06 94 ALA A O 1
ATOM 722 N N . THR A 1 95 ? 12.875 15.982 -10.956 1.00 40.78 95 THR A N 1
ATOM 723 C CA . THR A 1 95 ? 11.457 16.018 -10.619 1.00 40.78 95 THR A CA 1
ATOM 724 C C . THR A 1 95 ? 10.665 15.849 -11.918 1.00 40.78 95 THR A C 1
ATOM 726 O O . THR A 1 95 ? 10.844 16.667 -12.823 1.00 40.78 95 THR A O 1
ATOM 729 N N . PRO A 1 96 ? 9.816 14.817 -12.071 1.00 39.00 96 PRO A N 1
ATOM 730 C CA .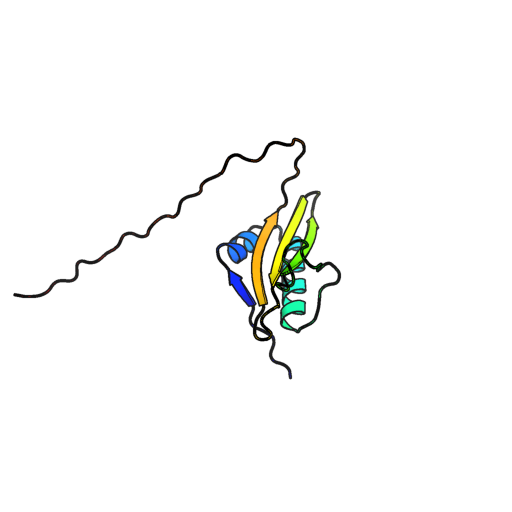 PRO A 1 96 ? 8.929 14.747 -13.219 1.00 39.00 96 PRO A CA 1
ATOM 731 C C . PRO A 1 96 ? 8.024 15.977 -13.166 1.00 39.00 96 PRO A C 1
ATOM 733 O O . PRO A 1 96 ? 7.264 16.146 -12.211 1.00 39.00 96 PRO A O 1
ATOM 736 N N . GLN A 1 97 ? 8.137 16.856 -14.162 1.00 42.53 97 GLN A N 1
ATOM 737 C CA . GLN A 1 97 ? 7.154 17.907 -14.391 1.00 42.53 97 GLN A CA 1
ATOM 738 C C . GLN A 1 97 ? 5.781 17.237 -14.488 1.00 42.53 97 GLN A C 1
ATOM 740 O O . GLN A 1 97 ? 5.637 16.210 -15.154 1.00 42.53 97 GLN A O 1
ATOM 745 N N . ALA A 1 98 ? 4.826 17.779 -13.735 1.00 48.03 98 ALA A N 1
ATOM 746 C CA . ALA A 1 98 ? 3.492 17.243 -13.528 1.00 48.03 98 ALA A CA 1
ATOM 747 C C . ALA A 1 98 ? 2.900 16.627 -14.806 1.00 48.03 98 ALA A C 1
ATOM 749 O O . ALA A 1 98 ? 2.565 17.333 -15.753 1.00 48.03 98 ALA A O 1
ATOM 750 N N . ALA A 1 99 ? 2.728 15.304 -14.809 1.00 37.12 99 ALA A N 1
ATOM 751 C CA . ALA A 1 99 ? 1.770 14.674 -15.700 1.00 37.12 99 ALA A CA 1
ATOM 752 C C . ALA A 1 99 ? 0.385 14.889 -15.081 1.00 37.12 99 ALA A C 1
ATOM 754 O O . ALA A 1 99 ? -0.129 14.038 -14.355 1.00 37.12 99 ALA A O 1
ATOM 755 N N . ASP A 1 100 ? -0.164 16.075 -15.332 1.00 46.50 100 ASP A N 1
ATOM 756 C CA . ASP A 1 100 ? -1.598 16.314 -15.306 1.00 46.50 100 ASP A CA 1
ATOM 757 C C . ASP A 1 100 ? -2.278 15.254 -16.189 1.00 46.50 100 ASP A C 1
ATOM 759 O O . ASP A 1 100 ? -1.985 15.116 -17.379 1.00 46.50 100 ASP A O 1
ATOM 763 N N . ARG A 1 101 ? -3.139 14.445 -15.576 1.00 40.56 101 ARG A N 1
ATOM 764 C CA . ARG A 1 101 ? -4.129 13.633 -16.280 1.00 40.56 101 ARG A CA 1
ATOM 765 C C . ARG A 1 101 ? -5.484 13.875 -15.635 1.00 40.56 101 ARG A C 1
ATOM 767 O O . ARG A 1 101 ? -5.962 13.078 -14.835 1.00 40.56 101 ARG A O 1
ATOM 774 N N . SER A 1 102 ? -6.071 15.001 -16.031 1.00 38.75 102 SER A N 1
ATOM 775 C CA . SER A 1 102 ? -7.453 15.116 -16.500 1.00 38.75 102 SER A CA 1
ATOM 776 C C . SER A 1 102 ? -8.513 14.468 -15.606 1.00 38.75 102 SER A C 1
ATOM 778 O O . SER A 1 102 ? -8.918 13.320 -15.802 1.00 38.75 102 SER A O 1
ATOM 780 N N . HIS A 1 103 ? -9.054 15.286 -14.705 1.00 41.31 103 HIS A N 1
ATOM 781 C CA . HIS A 1 103 ? -10.455 15.203 -14.309 1.00 41.31 103 HIS A CA 1
ATOM 782 C C . HIS A 1 103 ? -11.318 15.325 -15.580 1.00 41.31 103 HIS A C 1
ATOM 784 O O . HIS A 1 103 ? -11.532 16.418 -16.096 1.00 41.31 103 HIS A O 1
ATOM 790 N N . GLN A 1 104 ? -11.792 14.204 -16.123 1.00 39.72 104 GLN A N 1
ATOM 791 C CA . GLN A 1 104 ? -12.946 14.233 -17.017 1.00 39.72 104 GLN A CA 1
ATOM 792 C C . GLN A 1 104 ? -14.184 14.437 -16.147 1.00 39.72 104 GLN A C 1
ATOM 794 O O . GLN A 1 104 ? -14.648 13.518 -15.474 1.00 39.72 104 GLN A O 1
ATOM 799 N N . SER A 1 105 ? -14.670 15.675 -16.123 1.00 36.84 105 SER A N 1
ATOM 800 C CA . SER A 1 105 ? -16.024 15.997 -15.692 1.00 36.84 105 SER A CA 1
ATOM 801 C C . SER A 1 105 ? -17.007 15.246 -16.592 1.00 36.84 105 SER A C 1
ATOM 803 O O . SER A 1 105 ? -16.910 15.317 -17.818 1.00 36.84 105 SER A O 1
ATOM 805 N N . ALA A 1 106 ? -17.916 14.488 -15.982 1.00 37.97 106 ALA A N 1
ATOM 806 C CA . ALA A 1 106 ? -19.026 13.848 -16.675 1.00 37.97 106 ALA A CA 1
ATOM 807 C C . ALA A 1 106 ? -19.943 14.911 -17.318 1.00 37.97 106 ALA A C 1
ATOM 809 O O . ALA A 1 106 ? -20.066 16.003 -16.757 1.00 37.97 106 ALA A O 1
ATOM 810 N N . PRO A 1 107 ? -20.591 14.629 -18.463 1.00 38.25 107 PRO A N 1
ATOM 811 C CA . PRO A 1 107 ? -21.626 15.506 -18.989 1.00 38.25 107 PRO A CA 1
ATOM 812 C C . PRO A 1 107 ? -22.855 15.449 -18.071 1.00 38.25 107 PRO A C 1
ATOM 814 O O . PRO A 1 107 ? -23.360 14.372 -17.756 1.00 38.25 107 PRO A O 1
ATOM 817 N N . ASP A 1 108 ? -23.295 16.623 -17.624 1.00 41.06 108 ASP A N 1
ATOM 818 C CA . ASP A 1 108 ? -24.489 16.818 -16.805 1.00 41.06 108 ASP A CA 1
ATOM 819 C C . ASP A 1 108 ? -25.719 16.746 -17.727 1.00 41.06 108 ASP A C 1
ATOM 821 O O . ASP A 1 108 ? -26.082 17.716 -18.395 1.00 41.06 108 ASP A O 1
ATOM 825 N N . ASP A 1 109 ? -26.313 15.557 -17.845 1.00 43.16 109 ASP A N 1
ATOM 826 C CA . ASP A 1 109 ? -27.563 15.348 -18.575 1.00 43.16 109 ASP A CA 1
ATOM 827 C C . ASP A 1 109 ? -28.750 15.673 -17.656 1.00 43.16 109 ASP A C 1
ATOM 829 O O . ASP A 1 109 ? -29.252 14.837 -16.899 1.00 43.16 109 ASP A O 1
ATOM 833 N N . ARG A 1 110 ? -29.187 16.934 -17.694 1.00 44.81 110 ARG A N 1
ATOM 834 C CA . ARG A 1 110 ? -30.497 17.355 -17.187 1.00 44.81 110 ARG A CA 1
ATOM 835 C C . ARG A 1 110 ? -31.261 18.098 -18.272 1.00 44.81 110 ARG A C 1
ATOM 837 O O . ARG A 1 110 ? -31.230 19.322 -18.353 1.00 44.81 110 ARG A O 1
ATOM 844 N N . SER A 1 111 ? -32.068 17.359 -19.022 1.00 43.22 111 SER A N 1
ATOM 845 C CA . SER A 1 111 ? -33.335 17.905 -19.503 1.00 43.22 111 SER A CA 1
ATOM 846 C C . SER A 1 111 ? -34.423 16.836 -19.466 1.00 43.22 111 SER A C 1
ATOM 848 O O . SER A 1 111 ? -34.689 16.133 -20.435 1.00 43.22 111 SER A O 1
ATOM 850 N N . SER A 1 112 ? -35.052 16.698 -18.297 1.00 43.09 112 SER A N 1
ATOM 851 C CA . SER A 1 112 ? -36.395 16.130 -18.187 1.00 43.09 112 SER A CA 1
ATOM 852 C C . SER A 1 112 ? -37.392 17.281 -18.079 1.00 43.09 112 SER A C 1
ATOM 854 O O . SER A 1 112 ? -37.274 18.162 -17.231 1.00 43.09 112 SER A O 1
ATOM 856 N N . ALA A 1 113 ? -38.348 17.254 -19.001 1.00 43.38 113 ALA A N 1
ATOM 857 C CA . ALA A 1 113 ? -39.513 18.112 -19.112 1.00 43.38 113 ALA A CA 1
ATOM 858 C C . ALA A 1 113 ? -40.299 18.266 -17.802 1.00 43.38 113 ALA A C 1
ATOM 860 O O . ALA A 1 113 ? -40.413 17.279 -17.077 1.00 43.38 113 ALA A O 1
ATOM 861 N N . ARG A 1 114 ? -40.951 19.428 -17.596 1.00 37.47 114 ARG A N 1
ATOM 862 C CA . ARG A 1 114 ? -42.422 19.557 -17.432 1.00 37.47 114 ARG A CA 1
ATOM 863 C C . ARG A 1 114 ? -42.874 20.969 -17.011 1.00 37.47 114 ARG A C 1
ATOM 865 O O . ARG A 1 114 ? -42.344 21.465 -16.029 1.00 37.47 114 ARG A O 1
ATOM 872 N N . THR A 1 115 ? -43.961 21.437 -17.653 1.00 42.38 115 THR A N 1
ATOM 873 C CA . THR A 1 115 ? -45.042 22.349 -17.167 1.00 42.38 115 THR A CA 1
ATOM 874 C C . THR A 1 115 ? -44.616 23.767 -16.740 1.00 42.38 115 THR A C 1
ATOM 876 O O . THR A 1 115 ? -43.668 23.91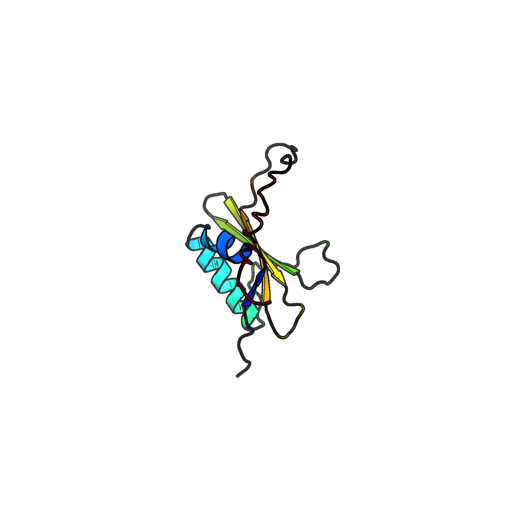8 -15.990 1.00 42.38 115 THR A O 1
ATOM 879 N N . GLU A 1 116 ? -45.236 24.865 -17.172 1.00 40.31 116 GLU A N 1
ATOM 880 C CA . GLU A 1 116 ? -46.613 25.162 -17.615 1.00 40.31 116 GLU A CA 1
ATOM 881 C C . GLU A 1 116 ? -46.620 26.191 -18.758 1.00 40.31 116 GLU A C 1
ATOM 883 O O . GLU A 1 116 ? -45.646 26.974 -18.857 1.00 40.31 116 GLU A O 1
#

Secondary structure (DSSP, 8-state):
-PPPPPEEE-TTHHHHHHTS-HHHHHHHHHHHHHHHTT---TTEEEPTTSTTS-EEEEEEEETTEEEEEEEE--STT-EEEEEEEEE---SS------------PPP---------

Nearest PDB structures (foldseek):
  2khe-assembly1_A  TM=6.492E-01  e=1.356E-03  Thermus thermophilus HB8
  8pj2-assembly1_1  TM=5.900E-01  e=1.185E+00  Homo sapiens
  5w5y-assembly1_O  TM=5.326E-01  e=8.045E-01  Saccharomyces cerevisiae S288C
  5w66-assembly1_O  TM=5.325E-01  e=9.762E-01  Saccharomyces cerevisiae S288C
  3gyx-assembly6_L  TM=3.555E-01  e=6.629E-01  Megalodesulfovibrio gigas

Organism: NCBI:txid2666081

Radius of gyration: 18.83 Å; Cα contacts (8 Å, |Δi|>4): 155; chains: 1; bounding box: 66×40×35 Å

Foldseek 3Di:
DPDQAAEAEDDCAVVQLVPDPPVSNVVVVVQVSCVSVVHGDPQWDDDPPPPPQQKIKHWDADPNWIKIWIWHCSDVRHIYTHHTDIDDDPPDPDDPDDPDDDDPDDDDDDDDDDDD

Mean predicted aligned error: 11.63 Å

Sequence (116 aa):
MSAIRPLHWIGSSKKDMAAMPDAVQDFFSYALQLAQMGSKHKKAKPLSGFGGAGVLEIVEIHQGNAYRAVYTVRHASAVYVLHCFQKKSTHGIATPQAADRSHQSAPDDRSSARTE

Solvent-accessible surface area (backbone atoms only — not comparable to full-atom values): 7222 Å² total; per-residue (Å²): 131,86,75,69,28,54,79,43,69,37,87,61,19,58,62,44,38,72,71,46,60,65,76,57,38,54,53,51,51,53,37,49,51,33,42,27,67,75,44,77,38,93,62,51,38,75,50,83,91,51,87,84,59,47,40,32,31,37,64,48,78,56,96,94,39,41,35,38,39,34,31,32,54,67,50,90,70,38,32,41,35,58,41,32,48,71,58,74,84,73,91,57,100,63,82,78,76,80,82,81,76,74,87,78,75,76,84,84,87,80,85,80,87,79,90,134